Protein AF-A0A9Q3IPW0-F1 (afdb_monomer)

Mean predicted aligned error: 11.44 Å

Structure (mmCIF, N/CA/C/O backbone):
data_AF-A0A9Q3IPW0-F1
#
_entry.id   AF-A0A9Q3IPW0-F1
#
loop_
_atom_site.group_PDB
_atom_site.id
_atom_site.type_symbol
_atom_site.label_atom_id
_atom_site.label_alt_id
_atom_site.label_comp_id
_atom_site.label_asym_id
_atom_site.label_entity_id
_atom_site.label_seq_id
_atom_site.pdbx_PDB_ins_code
_atom_site.Cartn_x
_atom_site.Cartn_y
_atom_site.Cartn_z
_atom_site.occupancy
_atom_site.B_iso_or_equiv
_atom_site.auth_seq_id
_atom_site.auth_comp_id
_atom_site.auth_asym_id
_atom_site.auth_atom_id
_atom_site.pdbx_PDB_model_num
ATOM 1 N N . MET A 1 1 ? 37.359 -2.361 -19.065 1.00 54.44 1 MET A N 1
ATOM 2 C CA . MET A 1 1 ? 35.878 -2.460 -19.092 1.00 54.44 1 MET A CA 1
ATOM 3 C C . MET A 1 1 ? 35.323 -1.440 -18.105 1.00 54.44 1 MET A C 1
ATOM 5 O O . MET A 1 1 ? 35.706 -1.502 -16.950 1.00 54.44 1 MET A O 1
ATOM 9 N N . SER A 1 2 ? 34.515 -0.471 -18.545 1.00 82.00 2 SER A N 1
ATOM 10 C CA . SER A 1 2 ? 33.933 0.566 -17.666 1.00 82.00 2 SER A CA 1
ATOM 11 C C . SER A 1 2 ? 32.652 0.052 -16.993 1.00 82.00 2 SER A C 1
ATOM 13 O O . SER A 1 2 ? 31.857 -0.617 -17.655 1.00 82.00 2 SER A O 1
ATOM 15 N N . LEU A 1 3 ? 32.437 0.382 -15.714 1.00 79.75 3 LEU A N 1
ATOM 16 C CA . LEU A 1 3 ? 31.247 0.024 -14.922 1.00 7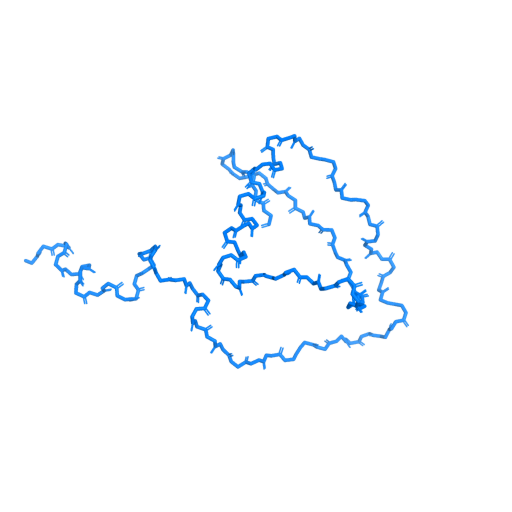9.75 3 LEU A CA 1
ATOM 17 C C . LEU A 1 3 ? 29.932 0.357 -15.652 1.00 79.75 3 LEU A C 1
ATOM 19 O O . LEU A 1 3 ? 29.013 -0.457 -15.692 1.00 79.75 3 LEU A O 1
ATOM 23 N N . LEU A 1 4 ? 29.885 1.500 -16.341 1.00 82.00 4 LEU A N 1
ATOM 24 C CA . LEU A 1 4 ? 28.738 1.932 -17.149 1.00 82.00 4 LEU A CA 1
ATOM 25 C C . LEU A 1 4 ? 28.387 0.955 -18.281 1.00 82.00 4 LEU A C 1
ATOM 27 O O . LEU A 1 4 ? 27.211 0.782 -18.596 1.00 82.00 4 LEU A O 1
ATOM 31 N N . LYS A 1 5 ? 29.380 0.293 -18.894 1.00 84.06 5 LYS A N 1
ATOM 32 C CA . LYS A 1 5 ? 29.126 -0.732 -19.924 1.00 84.06 5 LYS A CA 1
ATOM 33 C C . LYS A 1 5 ? 28.491 -1.985 -19.325 1.00 84.06 5 LYS A C 1
ATOM 35 O O . LYS A 1 5 ? 27.643 -2.584 -19.974 1.00 84.06 5 LYS A O 1
ATOM 40 N N . ILE A 1 6 ? 28.884 -2.367 -18.110 1.00 82.38 6 ILE A N 1
ATOM 41 C CA . ILE A 1 6 ? 28.347 -3.545 -17.415 1.00 82.38 6 ILE A CA 1
ATOM 42 C C . ILE A 1 6 ? 26.904 -3.280 -16.978 1.00 82.38 6 ILE A C 1
ATOM 44 O O . ILE A 1 6 ? 26.024 -4.078 -17.289 1.00 82.38 6 ILE A O 1
ATOM 48 N N . LEU A 1 7 ? 26.647 -2.124 -16.357 1.00 79.25 7 LEU A N 1
ATOM 49 C CA . LEU A 1 7 ? 25.306 -1.721 -15.922 1.00 79.25 7 LEU A CA 1
ATOM 50 C C . LEU A 1 7 ? 24.331 -1.586 -17.099 1.00 79.25 7 LEU A C 1
ATOM 52 O O . LEU A 1 7 ? 23.204 -2.056 -17.017 1.00 79.25 7 LEU A O 1
ATOM 56 N N . ARG A 1 8 ? 24.774 -1.027 -18.236 1.00 77.06 8 ARG A N 1
ATOM 57 C CA . ARG A 1 8 ? 23.954 -0.989 -19.461 1.00 77.06 8 ARG A CA 1
ATOM 58 C C . ARG A 1 8 ? 23.692 -2.374 -20.048 1.00 77.06 8 ARG A C 1
ATOM 60 O O . ARG A 1 8 ? 22.589 -2.626 -20.517 1.00 77.06 8 ARG A O 1
ATOM 67 N N . LYS A 1 9 ? 24.690 -3.264 -20.039 1.00 82.50 9 LYS A N 1
ATOM 68 C CA . LYS A 1 9 ? 24.560 -4.630 -20.569 1.00 82.50 9 LYS A CA 1
ATOM 69 C C . LYS A 1 9 ? 23.584 -5.476 -19.747 1.00 82.50 9 LYS A C 1
ATOM 71 O O . LYS A 1 9 ? 22.865 -6.289 -20.312 1.00 82.50 9 LYS A O 1
ATOM 76 N N . HIS A 1 10 ? 23.560 -5.273 -18.434 1.00 80.62 10 HIS A N 1
ATOM 77 C CA . HIS A 1 10 ? 22.701 -5.993 -17.499 1.00 80.62 10 HIS A CA 1
ATOM 78 C C . HIS A 1 10 ? 21.556 -5.118 -16.977 1.00 80.62 10 HIS A C 1
ATOM 80 O O . HIS A 1 10 ? 21.113 -5.331 -15.864 1.00 80.62 10 HIS A O 1
ATOM 86 N N . ARG A 1 11 ? 21.067 -4.145 -17.760 1.00 69.81 11 ARG A N 1
ATOM 87 C CA . ARG A 1 11 ? 20.000 -3.215 -17.343 1.00 69.81 11 ARG A CA 1
ATOM 88 C C . ARG A 1 11 ? 18.717 -3.901 -16.815 1.00 69.81 11 ARG A C 1
ATOM 90 O O . ARG A 1 11 ? 18.233 -3.429 -15.798 1.00 69.81 11 ARG A O 1
ATOM 97 N N . PRO A 1 12 ? 18.190 -4.987 -17.425 1.00 70.44 12 PRO A N 1
ATOM 98 C CA . PRO A 1 12 ? 16.901 -5.578 -17.026 1.00 70.44 12 PRO A CA 1
ATOM 99 C C . PRO A 1 12 ? 16.786 -6.102 -15.578 1.00 70.44 12 PRO A C 1
ATOM 101 O O . PRO A 1 12 ? 15.748 -5.891 -14.968 1.00 70.44 12 PRO A O 1
ATOM 104 N N . PRO A 1 13 ? 17.789 -6.789 -14.989 1.00 70.88 13 PRO A N 1
ATOM 105 C CA . PRO A 1 13 ? 17.721 -7.229 -13.590 1.00 70.88 13 PRO A CA 1
ATOM 106 C C . PRO A 1 13 ? 17.930 -6.114 -12.556 1.00 70.88 13 PRO A C 1
ATOM 108 O O . PRO A 1 13 ? 17.788 -6.381 -11.364 1.00 70.88 13 PRO A O 1
ATOM 111 N N . PHE A 1 14 ? 18.319 -4.904 -12.966 1.00 70.56 14 PHE A N 1
ATOM 112 C CA . PHE A 1 14 ? 18.428 -3.778 -12.045 1.00 70.56 14 PHE A CA 1
ATOM 113 C C . PHE A 1 14 ? 17.120 -3.000 -12.033 1.00 70.56 14 PHE A C 1
ATOM 115 O O . PHE A 1 14 ? 16.573 -2.680 -13.086 1.00 70.56 14 PHE A O 1
ATOM 122 N N . ASP A 1 15 ? 16.683 -2.631 -10.833 1.00 63.94 15 ASP A N 1
ATOM 123 C CA . ASP A 1 15 ? 15.553 -1.737 -10.602 1.00 63.94 15 ASP A CA 1
ATOM 124 C C . ASP A 1 15 ? 15.920 -0.297 -11.012 1.00 63.94 15 ASP A C 1
ATOM 126 O O . ASP A 1 15 ? 16.194 0.584 -10.199 1.00 63.94 15 ASP A O 1
ATOM 130 N N . ILE A 1 16 ? 16.063 -0.081 -12.321 1.00 61.00 16 ILE A N 1
ATOM 131 C CA . ILE A 1 16 ? 16.357 1.214 -12.934 1.00 61.00 16 ILE A CA 1
ATOM 132 C C . ILE A 1 16 ? 15.020 1.801 -13.379 1.00 61.00 16 ILE A C 1
ATOM 134 O O . ILE A 1 16 ? 14.780 1.911 -14.574 1.00 61.00 16 ILE A O 1
ATOM 138 N N . GLY A 1 17 ? 14.151 2.098 -12.407 1.00 55.97 17 GLY A N 1
ATOM 139 C CA . GLY A 1 17 ? 13.079 3.112 -12.395 1.00 55.97 17 GLY A CA 1
ATOM 140 C C . GLY A 1 17 ? 12.053 3.205 -13.538 1.00 55.97 17 GLY A C 1
ATOM 141 O O . GLY A 1 17 ? 11.146 4.021 -13.440 1.00 55.97 17 GLY A O 1
ATOM 142 N N . GLU A 1 18 ? 12.181 2.439 -14.619 1.00 57.53 18 GLU A N 1
ATOM 143 C CA . GLU A 1 18 ? 11.350 2.524 -15.827 1.00 57.53 18 GLU A CA 1
ATOM 144 C C . GLU A 1 18 ? 10.433 1.304 -15.987 1.00 57.53 18 GLU A C 1
ATOM 146 O O . GLU A 1 18 ? 9.408 1.399 -16.659 1.00 57.53 18 GLU A O 1
ATOM 151 N N . GLU A 1 19 ? 10.773 0.162 -15.381 1.00 59.59 19 GLU A N 1
ATOM 152 C CA . GLU A 1 19 ? 9.946 -1.044 -15.424 1.00 59.59 19 GLU A CA 1
ATOM 153 C C . GLU A 1 19 ? 9.313 -1.286 -14.052 1.00 59.59 19 GLU A C 1
ATOM 155 O O . GLU A 1 19 ? 9.998 -1.568 -13.072 1.00 59.59 19 GLU A O 1
ATOM 160 N N . LEU A 1 20 ? 7.989 -1.135 -13.984 1.00 60.53 20 LEU A N 1
ATOM 161 C CA . LEU A 1 20 ? 7.233 -1.289 -12.745 1.00 60.53 20 LEU A CA 1
ATOM 162 C C . LEU A 1 20 ? 7.310 -2.749 -12.268 1.00 60.53 20 LEU A C 1
ATOM 164 O O . LEU A 1 20 ? 7.017 -3.678 -13.028 1.00 60.53 20 LEU A O 1
ATOM 168 N N . LEU A 1 21 ? 7.663 -2.945 -10.993 1.00 61.44 21 LEU A N 1
ATOM 169 C CA . LEU A 1 21 ? 7.809 -4.257 -10.340 1.00 61.44 21 LEU A CA 1
ATOM 170 C C . LEU A 1 21 ? 6.591 -5.180 -10.543 1.00 61.44 21 LEU A C 1
ATOM 172 O O . LEU A 1 21 ? 6.732 -6.402 -10.613 1.00 61.44 21 LEU A O 1
ATOM 176 N N . ALA A 1 22 ? 5.398 -4.602 -10.704 1.00 54.34 22 ALA A N 1
ATOM 177 C CA . ALA A 1 22 ? 4.134 -5.319 -10.863 1.00 54.34 22 ALA A CA 1
A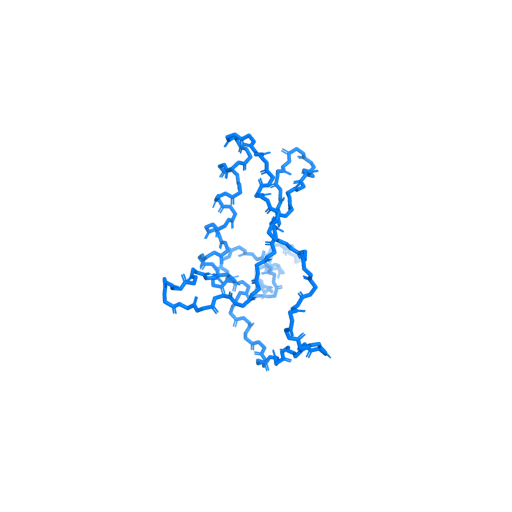TOM 178 C C . ALA A 1 22 ? 3.994 -6.135 -12.159 1.00 54.34 22 ALA A C 1
ATOM 180 O O . ALA A 1 22 ? 3.045 -6.903 -12.319 1.00 54.34 22 ALA A O 1
ATOM 181 N N . LYS A 1 23 ? 4.954 -6.039 -13.084 1.00 56.91 23 LYS A N 1
ATOM 182 C CA . LYS A 1 23 ? 4.980 -6.888 -14.282 1.00 56.91 23 LYS A CA 1
ATOM 183 C C . LYS A 1 23 ? 5.275 -8.362 -13.961 1.00 56.91 23 LYS A C 1
ATOM 185 O O . LYS A 1 23 ? 5.009 -9.235 -14.788 1.00 56.91 23 LYS A O 1
ATOM 190 N N . MET A 1 24 ? 5.784 -8.662 -12.761 1.00 59.84 24 MET A N 1
ATOM 191 C CA . MET A 1 24 ? 5.972 -10.030 -12.273 1.00 59.84 24 MET A CA 1
ATOM 192 C C . MET A 1 24 ? 4.682 -10.574 -11.640 1.00 59.84 24 MET A C 1
ATOM 194 O O . MET A 1 24 ? 4.443 -10.418 -10.446 1.00 59.84 24 MET A O 1
ATOM 198 N N . ARG A 1 25 ? 3.853 -11.262 -12.433 1.00 62.44 25 ARG A N 1
ATOM 199 C CA . ARG A 1 25 ? 2.694 -12.010 -11.917 1.00 62.44 25 ARG A CA 1
ATOM 200 C C . ARG A 1 25 ? 3.132 -13.397 -11.448 1.00 62.44 25 ARG A C 1
ATOM 202 O O . ARG A 1 25 ? 3.452 -14.262 -12.262 1.00 62.44 25 ARG A O 1
ATOM 209 N N . GLY A 1 26 ? 3.167 -13.601 -10.134 1.00 69.44 26 GLY A N 1
ATOM 210 C CA . GLY A 1 26 ? 3.214 -14.943 -9.551 1.00 69.44 26 GLY A CA 1
ATOM 211 C C . GLY A 1 26 ? 1.861 -15.658 -9.685 1.00 69.44 26 GLY A C 1
ATOM 212 O O . GLY A 1 26 ? 0.874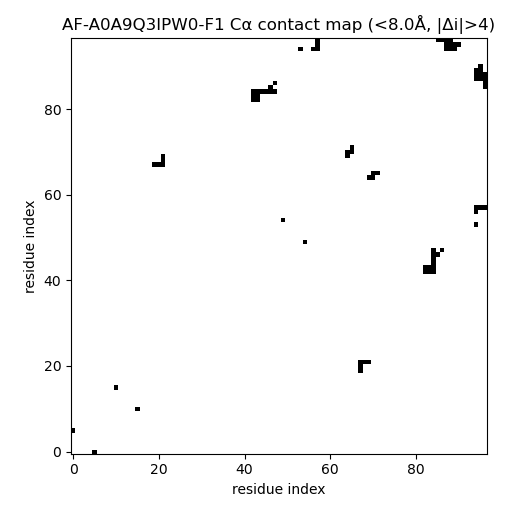 -15.025 -10.054 1.00 69.44 26 GLY A O 1
ATOM 213 N N . PRO A 1 27 ? 1.785 -16.967 -9.390 1.00 72.25 27 PRO A N 1
ATOM 214 C CA . PRO A 1 27 ? 0.502 -17.655 -9.301 1.00 72.25 27 PRO A CA 1
ATOM 215 C C . PRO A 1 27 ? -0.348 -17.048 -8.178 1.00 72.25 27 PRO A C 1
ATOM 217 O O . PRO A 1 27 ? 0.174 -16.796 -7.087 1.00 72.25 27 PRO A O 1
ATOM 220 N N . ASP A 1 28 ? -1.643 -16.859 -8.437 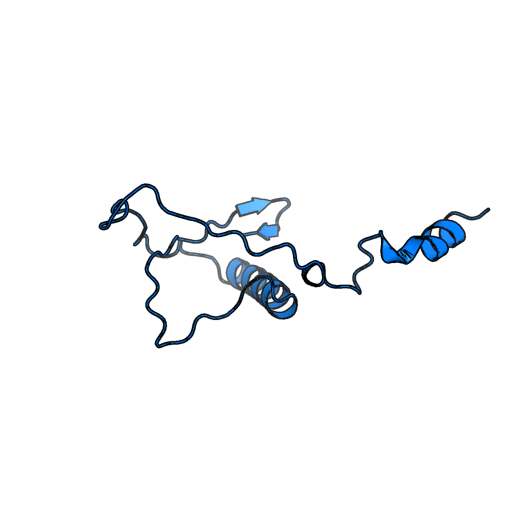1.00 73.50 28 ASP A N 1
ATOM 221 C CA . ASP A 1 28 ? -2.600 -16.399 -7.430 1.00 73.50 28 ASP A CA 1
ATOM 222 C C . ASP A 1 28 ? -2.578 -17.346 -6.228 1.00 73.50 28 ASP A C 1
ATOM 224 O O . ASP A 1 28 ? -2.767 -18.560 -6.350 1.00 73.50 28 ASP A O 1
ATOM 228 N N . ARG A 1 29 ? -2.321 -16.788 -5.044 1.00 77.62 29 ARG A N 1
ATOM 229 C CA . ARG A 1 29 ? -2.335 -17.539 -3.789 1.00 77.62 29 ARG A CA 1
ATOM 230 C C . ARG A 1 29 ? -3.637 -17.247 -3.061 1.00 77.62 29 ARG A C 1
ATOM 232 O O . ARG A 1 29 ? -3.877 -16.113 -2.659 1.00 77.62 29 ARG A O 1
ATOM 239 N N . GLY A 1 30 ? -4.455 -18.277 -2.863 1.00 76.62 30 GLY A N 1
ATOM 240 C CA . GLY A 1 30 ? -5.608 -18.193 -1.972 1.00 76.62 30 GLY A CA 1
ATOM 241 C C . GLY A 1 30 ? -5.149 -18.034 -0.522 1.00 76.62 30 GLY A C 1
ATOM 242 O O . GLY A 1 30 ? -4.385 -18.857 -0.020 1.00 76.62 30 GLY A O 1
ATOM 243 N N . LEU A 1 31 ? -5.611 -16.977 0.141 1.00 79.44 31 LEU A N 1
ATOM 244 C CA . LEU A 1 31 ? -5.479 -16.786 1.584 1.00 79.44 31 LEU A CA 1
ATOM 245 C C . LEU A 1 31 ? -6.810 -17.178 2.233 1.00 79.44 31 LEU A C 1
ATOM 247 O O . LEU A 1 31 ? -7.856 -16.646 1.865 1.00 79.44 31 LEU A O 1
ATOM 251 N N . TYR A 1 32 ? -6.769 -18.106 3.188 1.00 81.94 32 TYR A N 1
ATOM 252 C CA . TYR A 1 32 ? -7.944 -18.575 3.923 1.00 81.94 32 TYR A CA 1
ATOM 253 C C . TYR A 1 32 ? -7.815 -18.192 5.395 1.00 81.94 32 TYR A C 1
ATOM 255 O O . TYR A 1 32 ? -6.725 -18.248 5.961 1.00 81.94 32 TYR A O 1
ATOM 263 N N . LEU A 1 33 ? -8.928 -17.791 6.008 1.00 75.56 33 LEU A N 1
ATOM 264 C CA . LEU A 1 33 ? -8.993 -17.526 7.441 1.00 75.56 33 LEU A CA 1
ATOM 265 C C . LEU A 1 33 ? -9.341 -18.820 8.180 1.00 75.56 33 LEU A C 1
ATOM 267 O O . LEU A 1 33 ? -10.321 -19.482 7.844 1.00 75.56 33 LEU A O 1
ATOM 271 N N . ASP A 1 34 ? -8.594 -19.128 9.238 1.00 82.69 34 ASP A N 1
ATOM 272 C CA . ASP A 1 34 ? -8.860 -20.291 10.102 1.00 82.69 34 ASP A CA 1
ATOM 273 C C . ASP A 1 34 ? -10.076 -20.088 11.028 1.00 82.69 34 ASP A C 1
ATOM 275 O O . ASP A 1 34 ? -10.496 -20.995 11.748 1.00 82.69 34 ASP A O 1
ATOM 279 N N . ILE A 1 35 ? -10.655 -18.885 11.026 1.00 78.25 35 ILE A N 1
ATOM 280 C CA . ILE A 1 35 ? -11.747 -18.466 11.906 1.00 78.25 35 ILE A CA 1
ATOM 281 C C . ILE A 1 35 ? -12.983 -18.037 11.111 1.00 78.25 35 ILE A C 1
ATOM 283 O O . ILE A 1 35 ? -12.891 -17.531 9.993 1.00 78.25 35 ILE A O 1
ATOM 287 N N . LYS A 1 36 ? -14.161 -18.209 11.721 1.00 75.75 36 LYS A N 1
ATOM 288 C CA . LYS A 1 36 ? -15.455 -17.771 11.175 1.00 75.75 36 LYS A CA 1
ATOM 289 C C . LYS A 1 36 ? -15.896 -16.460 11.825 1.00 75.75 36 LYS A C 1
ATOM 291 O O . LYS A 1 36 ? -15.467 -16.144 12.931 1.00 75.75 36 LYS A O 1
ATOM 296 N N . ARG A 1 37 ? -16.777 -15.716 11.145 1.00 67.62 37 ARG A N 1
ATOM 297 C CA . ARG A 1 37 ? -17.351 -14.467 11.668 1.00 67.62 37 ARG A CA 1
ATOM 298 C C . ARG A 1 37 ? -18.019 -14.673 13.049 1.00 67.62 37 ARG A C 1
ATOM 300 O O . ARG A 1 37 ? -18.646 -15.715 13.245 1.00 67.62 37 ARG A O 1
ATOM 307 N N . PRO A 1 38 ? -17.973 -13.675 13.954 1.00 68.94 38 PRO A N 1
ATOM 308 C CA . PRO A 1 38 ? -17.301 -12.387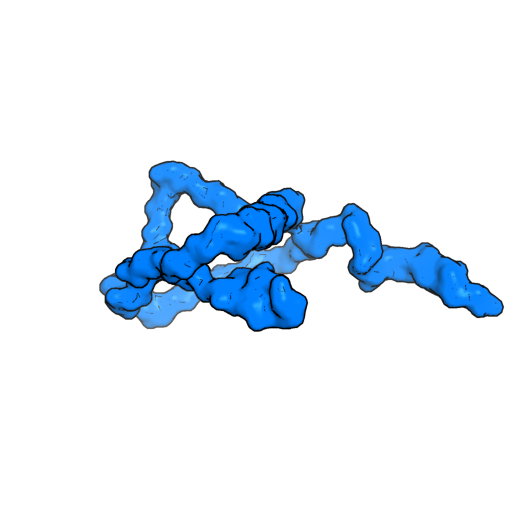 13.788 1.00 68.94 38 PRO A CA 1
ATOM 309 C C . PRO A 1 38 ? -15.778 -12.555 13.857 1.00 68.94 38 PRO A C 1
ATOM 311 O O . PRO A 1 38 ? -15.251 -13.159 14.789 1.00 68.94 38 PRO A O 1
ATOM 314 N N . TYR A 1 39 ? -15.076 -12.022 12.850 1.00 67.00 39 TYR A N 1
ATOM 315 C CA . TYR A 1 39 ? -13.622 -11.859 12.904 1.00 67.00 39 TYR A CA 1
ATOM 316 C C . TYR A 1 39 ? -13.282 -11.070 14.184 1.00 67.00 39 TYR A C 1
ATOM 318 O O . TYR A 1 39 ? -14.158 -10.332 14.650 1.00 67.00 39 TYR A O 1
ATOM 326 N N . PRO A 1 40 ? -12.095 -11.243 14.805 1.00 62.72 40 PRO A N 1
ATOM 327 C CA . PRO A 1 40 ? -11.787 -10.626 16.093 1.00 62.72 40 PRO A CA 1
ATOM 328 C C . PRO A 1 40 ? -12.264 -9.164 16.110 1.00 62.72 40 PRO A C 1
ATOM 330 O O . PRO A 1 40 ? -12.008 -8.457 15.136 1.00 62.72 40 PRO A O 1
ATOM 333 N N . PRO A 1 41 ? -12.993 -8.722 17.157 1.00 58.16 41 PRO A N 1
ATOM 334 C CA . PRO A 1 41 ? -13.815 -7.501 17.159 1.00 58.16 41 PRO A CA 1
ATOM 335 C C . PRO A 1 41 ? -13.011 -6.188 17.164 1.00 58.16 41 PRO A C 1
ATOM 337 O O . PRO A 1 41 ? -13.427 -5.175 17.715 1.00 58.16 41 PRO A O 1
ATOM 340 N N . ILE A 1 42 ? -11.817 -6.184 16.592 1.00 57.81 42 ILE A N 1
ATOM 341 C CA . ILE A 1 42 ? -10.873 -5.086 16.645 1.00 57.81 42 ILE A CA 1
ATOM 342 C C . ILE A 1 42 ? -10.530 -4.771 15.206 1.00 57.81 42 ILE A C 1
ATOM 344 O O . ILE A 1 42 ? -9.843 -5.568 14.593 1.00 57.81 42 ILE A O 1
ATOM 348 N N . PHE A 1 43 ? -11.037 -3.640 14.709 1.00 53.38 43 PHE A N 1
ATOM 349 C CA . PHE A 1 43 ? -10.332 -2.685 13.838 1.00 53.38 43 PHE A CA 1
ATOM 350 C C . PHE A 1 43 ? -11.238 -1.566 13.290 1.00 53.38 43 PHE A C 1
ATOM 352 O O . PHE A 1 43 ? -10.773 -0.764 12.487 1.00 53.38 43 PHE A O 1
ATOM 359 N N . GLU A 1 44 ? -12.449 -1.361 13.825 1.00 54.38 44 GLU A N 1
ATOM 360 C CA . GLU A 1 44 ? -13.103 -0.037 13.776 1.00 54.38 44 GLU A CA 1
ATOM 361 C C . GLU A 1 44 ? -12.384 0.952 14.710 1.00 54.38 44 GLU A C 1
ATOM 363 O O . GLU A 1 44 ? -12.958 1.572 15.602 1.00 54.38 44 GLU A O 1
ATOM 368 N N . ARG A 1 45 ? -11.063 1.063 14.566 1.00 58.44 45 ARG A N 1
ATOM 369 C CA . ARG A 1 45 ? -10.330 2.172 15.154 1.00 58.44 45 ARG A CA 1
ATOM 370 C C . ARG A 1 45 ? -10.451 3.323 14.165 1.00 58.44 45 ARG A C 1
ATOM 372 O O . ARG A 1 45 ? -10.180 3.110 12.981 1.00 58.44 45 ARG A O 1
ATOM 379 N N . PRO A 1 46 ? -10.844 4.524 14.614 1.00 60.44 46 PRO A N 1
ATOM 380 C CA . PRO A 1 46 ? -10.788 5.688 13.748 1.00 60.44 46 PRO A CA 1
ATOM 381 C C . PRO A 1 46 ? -9.364 5.823 13.206 1.00 60.44 46 PRO A C 1
ATOM 383 O O . PRO A 1 46 ? -8.395 5.516 13.911 1.00 60.44 46 PRO A O 1
ATOM 386 N N . GLN A 1 47 ? -9.244 6.254 11.949 1.00 65.50 47 GLN A N 1
ATOM 387 C CA . GLN A 1 47 ? -7.942 6.559 11.360 1.00 65.50 47 GLN A CA 1
ATOM 388 C C . GLN A 1 47 ? -7.170 7.472 12.315 1.00 65.50 47 GLN A C 1
ATOM 390 O O . GLN A 1 47 ? -7.733 8.428 12.860 1.00 65.50 47 GLN A O 1
ATOM 395 N N . HIS A 1 48 ? -5.900 7.146 12.556 1.00 63.53 48 HIS A N 1
ATOM 396 C CA . HIS A 1 48 ? -5.071 7.957 13.434 1.00 63.53 48 HIS A CA 1
ATOM 397 C C . HIS A 1 48 ? -5.038 9.396 12.889 1.00 63.53 48 HIS A C 1
ATOM 399 O O . HIS A 1 48 ? -4.869 9.576 11.683 1.00 63.53 48 HIS A O 1
ATOM 405 N N . PRO A 1 49 ? -5.261 10.429 13.719 1.00 62.00 49 PRO A N 1
ATOM 406 C CA . PRO A 1 49 ? -5.240 11.799 13.236 1.00 62.00 49 PRO A CA 1
ATOM 407 C C . PRO A 1 49 ? -3.839 12.149 12.737 1.00 62.00 49 PRO A C 1
ATOM 409 O O . PRO A 1 49 ? -2.843 11.955 13.431 1.00 62.00 49 PRO A O 1
ATOM 412 N N . GLU A 1 50 ? -3.774 12.703 11.533 1.00 69.25 50 GLU A N 1
ATOM 413 C CA . GLU A 1 50 ? -2.521 13.049 10.877 1.00 69.25 50 GLU A CA 1
ATOM 414 C C . GLU A 1 50 ? -2.444 14.522 10.511 1.00 69.25 50 GLU A C 1
ATOM 416 O O . GLU A 1 50 ? -3.441 15.147 10.142 1.00 69.25 50 GLU A O 1
ATOM 421 N N . GLY A 1 51 ? -1.223 15.059 10.544 1.00 78.88 51 GLY A N 1
ATOM 422 C CA . GLY A 1 51 ? -0.935 16.394 10.034 1.00 78.88 51 GLY A CA 1
ATOM 423 C C . GLY A 1 51 ? -1.106 16.485 8.512 1.00 78.88 51 GLY A C 1
ATOM 424 O O . GLY A 1 51 ? -0.856 15.527 7.781 1.00 78.88 51 GLY A O 1
ATOM 425 N N . LEU A 1 52 ? -1.483 17.673 8.025 1.00 80.69 52 LEU A N 1
ATOM 426 C CA . LEU A 1 52 ? -1.706 17.953 6.596 1.00 80.69 52 LEU A CA 1
ATOM 427 C C . LEU A 1 52 ? -0.507 17.583 5.709 1.00 80.69 52 LEU A C 1
ATOM 429 O O . LEU A 1 52 ? -0.685 17.051 4.617 1.00 80.69 52 LEU A O 1
ATOM 433 N N . GLU A 1 53 ? 0.714 17.833 6.181 1.00 80.69 53 GLU A N 1
ATOM 434 C CA . GLU A 1 53 ? 1.935 17.529 5.426 1.00 80.69 53 GLU A CA 1
ATOM 435 C C . GLU A 1 53 ? 2.224 16.027 5.343 1.00 80.69 53 GLU A C 1
ATOM 437 O O . GLU A 1 53 ? 2.725 15.545 4.327 1.00 80.69 53 GLU A O 1
ATOM 442 N N . THR A 1 54 ? 1.866 15.271 6.382 1.00 80.25 54 THR A N 1
ATOM 443 C CA . THR A 1 54 ? 1.966 13.806 6.389 1.00 80.25 54 THR A CA 1
ATOM 444 C C . THR A 1 54 ? 1.018 13.216 5.349 1.00 80.25 54 THR A C 1
ATOM 446 O O . THR A 1 54 ? 1.451 12.430 4.506 1.00 80.25 54 THR A O 1
ATOM 449 N N . ARG A 1 55 ? -0.233 13.694 5.322 1.00 82.69 55 ARG A N 1
ATOM 450 C CA . ARG A 1 55 ? -1.246 13.253 4.355 1.00 82.69 55 ARG A CA 1
ATOM 451 C C . ARG A 1 55 ? -0.816 13.462 2.909 1.00 82.69 55 ARG A C 1
ATOM 453 O O . ARG A 1 55 ? -0.901 12.525 2.130 1.00 82.69 55 ARG A O 1
ATOM 460 N N . LYS A 1 56 ? -0.284 14.639 2.558 1.00 85.75 56 LYS A N 1
ATOM 461 C CA . LYS A 1 56 ? 0.202 14.915 1.190 1.00 85.75 56 LYS A CA 1
ATOM 462 C C . LYS A 1 56 ? 1.308 13.950 0.752 1.00 85.75 56 LYS A C 1
ATOM 464 O O . LYS A 1 56 ? 1.332 13.504 -0.391 1.00 85.75 56 LYS A O 1
ATOM 469 N N . LYS A 1 57 ? 2.244 13.629 1.653 1.00 83.69 57 LYS A N 1
ATOM 470 C CA . LYS A 1 57 ? 3.328 12.673 1.363 1.00 83.69 57 LYS A CA 1
ATOM 471 C C . LYS A 1 57 ? 2.791 11.259 1.172 1.00 83.69 57 LYS A C 1
ATOM 473 O O . LYS A 1 57 ? 3.270 10.541 0.304 1.00 83.69 57 LYS A O 1
ATOM 478 N N . ILE A 1 58 ? 1.818 10.863 1.983 1.00 85.62 58 ILE A N 1
ATOM 479 C CA . ILE A 1 58 ? 1.172 9.554 1.885 1.00 85.62 58 ILE A CA 1
ATOM 480 C C . ILE A 1 58 ? 0.362 9.449 0.599 1.00 85.62 58 ILE A C 1
ATOM 482 O O . ILE A 1 58 ? 0.509 8.470 -0.116 1.00 85.62 58 ILE A O 1
ATOM 486 N N . GLU A 1 59 ? -0.416 10.473 0.259 1.00 88.19 59 GLU A N 1
ATOM 487 C CA . GLU A 1 59 ? -1.200 10.529 -0.975 1.00 88.19 59 GLU A CA 1
ATOM 488 C C . GLU A 1 59 ? -0.320 10.340 -2.213 1.00 88.19 59 GLU A C 1
ATOM 490 O O . GLU A 1 59 ? -0.664 9.564 -3.100 1.00 88.19 59 GLU A O 1
ATOM 495 N N . LYS A 1 60 ? 0.868 10.958 -2.234 1.00 89.12 60 LYS A N 1
ATOM 496 C CA . LYS A 1 60 ? 1.849 10.731 -3.298 1.00 89.12 60 LYS A CA 1
ATOM 497 C C . LYS A 1 60 ? 2.233 9.250 -3.422 1.00 89.12 60 LYS A C 1
ATOM 499 O O . LYS A 1 60 ? 2.167 8.705 -4.517 1.00 89.12 60 LYS A O 1
ATOM 504 N N . HIS A 1 61 ? 2.592 8.600 -2.318 1.00 87.88 61 HIS A N 1
ATOM 505 C CA . HIS A 1 61 ? 2.955 7.180 -2.326 1.00 87.88 61 HIS A CA 1
ATOM 506 C C . HIS A 1 61 ? 1.764 6.269 -2.679 1.00 87.88 61 HIS A C 1
ATOM 508 O O . HIS A 1 61 ? 1.941 5.283 -3.384 1.00 87.88 61 HIS A O 1
ATOM 514 N N . ILE A 1 62 ? 0.543 6.594 -2.236 1.00 89.62 62 ILE A N 1
ATOM 515 C CA . ILE A 1 62 ? -0.676 5.864 -2.630 1.00 89.62 62 ILE A CA 1
ATOM 516 C C . ILE A 1 62 ? -0.862 5.939 -4.147 1.00 89.62 62 ILE A C 1
ATOM 518 O O . ILE A 1 62 ? -1.128 4.918 -4.774 1.00 89.62 62 ILE A O 1
ATOM 522 N N . ASN A 1 63 ? -0.689 7.121 -4.742 1.00 90.81 63 ASN A N 1
ATOM 523 C CA . ASN A 1 63 ? -0.805 7.299 -6.188 1.00 90.81 63 ASN A CA 1
ATOM 524 C C . ASN A 1 63 ? 0.267 6.505 -6.947 1.00 90.81 63 ASN A C 1
ATOM 526 O O . ASN A 1 63 ? -0.066 5.834 -7.916 1.00 90.81 63 ASN A O 1
ATOM 530 N N . GLU A 1 64 ? 1.514 6.495 -6.467 1.00 88.44 64 GLU A N 1
ATOM 531 C CA . GLU A 1 64 ? 2.582 5.661 -7.040 1.00 88.44 64 GLU A CA 1
ATOM 532 C C . GLU A 1 64 ? 2.210 4.164 -6.998 1.00 88.44 64 GLU A C 1
ATOM 534 O O . GLU A 1 64 ? 2.393 3.447 -7.979 1.00 88.44 64 GLU A O 1
ATOM 539 N N . LEU A 1 65 ? 1.634 3.677 -5.891 1.00 87.62 65 LEU A N 1
ATOM 540 C CA . LEU A 1 65 ? 1.188 2.282 -5.773 1.00 87.62 65 LEU A CA 1
ATOM 541 C C . LEU A 1 65 ? -0.017 1.950 -6.669 1.00 87.62 65 LEU A C 1
ATOM 543 O O . LEU A 1 65 ? -0.114 0.815 -7.140 1.00 87.62 65 LEU A O 1
ATOM 547 N N . LEU A 1 66 ? -0.918 2.912 -6.902 1.00 87.25 66 LEU A N 1
ATOM 548 C CA . LEU A 1 66 ? -2.035 2.779 -7.845 1.00 87.25 66 LEU A CA 1
ATOM 549 C C . LEU A 1 66 ? -1.532 2.704 -9.292 1.00 87.25 66 LEU A C 1
ATOM 551 O O . LEU A 1 66 ? -1.976 1.844 -10.042 1.00 87.25 66 LEU A O 1
ATOM 555 N N . GLU A 1 67 ? -0.590 3.568 -9.681 1.00 86.56 67 GLU A N 1
ATOM 556 C CA . GLU A 1 67 ? 0.031 3.549 -11.015 1.00 86.56 67 GLU A CA 1
ATOM 557 C C . GLU A 1 67 ? 0.806 2.2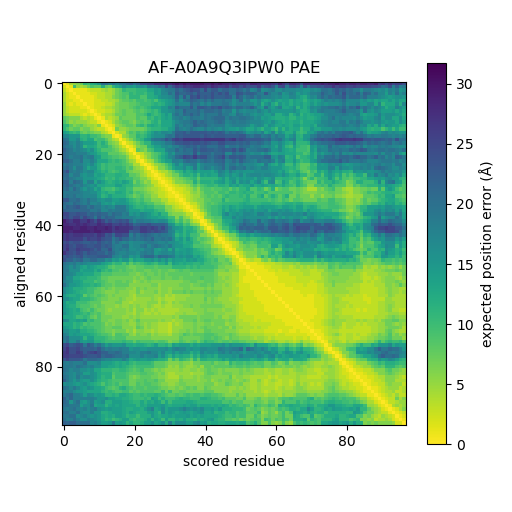51 -11.275 1.00 86.56 67 GLU A C 1
ATOM 559 O O . GLU A 1 67 ? 0.905 1.795 -12.413 1.00 86.56 67 GLU A O 1
ATOM 564 N N . MET A 1 68 ? 1.337 1.643 -10.211 1.00 83.75 68 MET A N 1
ATOM 565 C CA . MET A 1 68 ? 2.001 0.347 -10.259 1.00 83.75 68 MET A CA 1
ATOM 566 C C . MET A 1 68 ? 1.051 -0.852 -10.220 1.00 83.75 68 MET A C 1
ATOM 568 O O . MET A 1 68 ? 1.556 -1.964 -10.217 1.00 83.75 68 MET A O 1
ATOM 572 N N . ASP A 1 69 ? -0.275 -0.694 -10.163 1.00 81.88 69 ASP A N 1
ATOM 573 C CA . ASP A 1 69 ? -1.222 -1.814 -9.987 1.00 81.88 69 ASP A CA 1
ATOM 574 C C . ASP A 1 69 ? -0.904 -2.707 -8.758 1.00 81.88 69 ASP A C 1
ATOM 576 O O . ASP A 1 69 ? -1.260 -3.886 -8.707 1.00 81.88 69 ASP A O 1
ATOM 580 N N . VAL A 1 70 ? -0.224 -2.161 -7.741 1.00 84.38 70 VAL A N 1
ATOM 581 C CA . VAL A 1 70 ? 0.067 -2.873 -6.479 1.00 84.38 70 VAL A CA 1
ATOM 582 C C . VAL A 1 70 ? -1.147 -2.831 -5.554 1.00 84.38 70 VAL A C 1
ATOM 584 O O . VAL A 1 70 ? -1.425 -3.790 -4.834 1.00 84.38 70 VAL A O 1
ATOM 587 N N . ILE A 1 71 ? -1.878 -1.715 -5.580 1.00 87.56 71 ILE A N 1
ATOM 588 C CA . ILE A 1 71 ? -3.150 -1.524 -4.881 1.00 87.56 71 ILE A CA 1
ATOM 589 C C . ILE A 1 71 ? -4.197 -1.027 -5.878 1.00 87.56 71 ILE A C 1
ATOM 591 O O . ILE A 1 71 ? -3.856 -0.434 -6.897 1.00 87.56 71 ILE A O 1
ATOM 595 N N . TRP A 1 72 ? -5.478 -1.220 -5.570 1.00 87.12 72 TRP A N 1
ATOM 596 C CA . TRP A 1 72 ? -6.583 -0.713 -6.382 1.00 87.12 72 TRP A CA 1
ATOM 597 C C . TRP A 1 72 ? -7.680 -0.124 -5.501 1.00 87.12 72 TRP A C 1
ATOM 599 O O . TRP A 1 72 ? -7.810 -0.434 -4.314 1.00 87.12 72 TRP A O 1
ATOM 609 N N . LYS A 1 73 ? -8.501 0.740 -6.097 1.00 85.62 73 LYS A N 1
ATOM 610 C CA . LYS A 1 73 ? -9.690 1.272 -5.437 1.00 85.62 73 LYS A CA 1
ATOM 611 C C . LYS A 1 73 ? -10.808 0.234 -5.503 1.00 85.62 73 LYS A C 1
ATOM 613 O O . LYS A 1 73 ? -11.231 -0.142 -6.593 1.00 85.62 73 LYS A O 1
ATOM 618 N N . ASN A 1 74 ? -11.299 -0.194 -4.345 1.00 81.88 74 ASN A N 1
ATOM 619 C CA . ASN A 1 74 ? -12.471 -1.063 -4.271 1.00 81.88 74 ASN A CA 1
ATOM 620 C C . ASN A 1 74 ? -13.746 -0.299 -4.688 1.00 81.88 74 ASN A C 1
ATOM 622 O O . ASN A 1 74 ? -13.866 0.898 -4.402 1.00 81.88 74 ASN A O 1
ATOM 626 N N . GLY A 1 75 ? -14.680 -0.957 -5.378 1.00 77.12 75 GLY A N 1
ATOM 627 C CA . GLY A 1 75 ? -15.913 -0.333 -5.857 1.00 77.12 75 GLY A CA 1
ATOM 628 C C . GLY A 1 75 ? -16.937 -0.102 -4.740 1.00 77.12 75 GLY A C 1
ATOM 629 O O . GLY A 1 75 ? -16.947 -0.797 -3.729 1.00 77.12 75 GLY A O 1
ATOM 630 N N . ASN A 1 76 ? -17.855 0.856 -4.932 1.00 64.81 76 ASN A N 1
ATOM 631 C CA . ASN A 1 76 ? -18.877 1.211 -3.929 1.00 64.81 76 ASN A CA 1
ATOM 632 C C . ASN A 1 76 ? -19.857 0.069 -3.58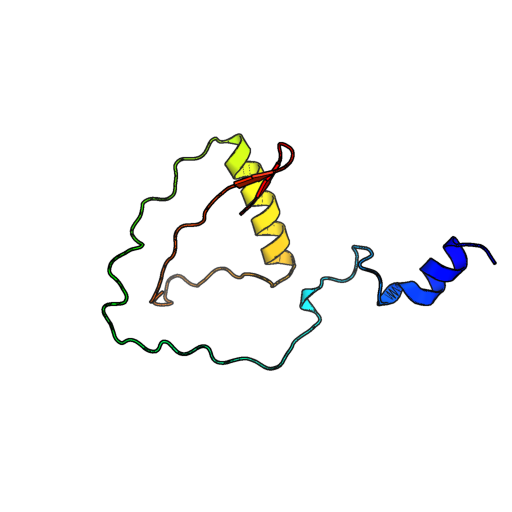0 1.00 64.81 76 ASN A C 1
ATOM 634 O O . ASN A 1 76 ? -20.549 0.1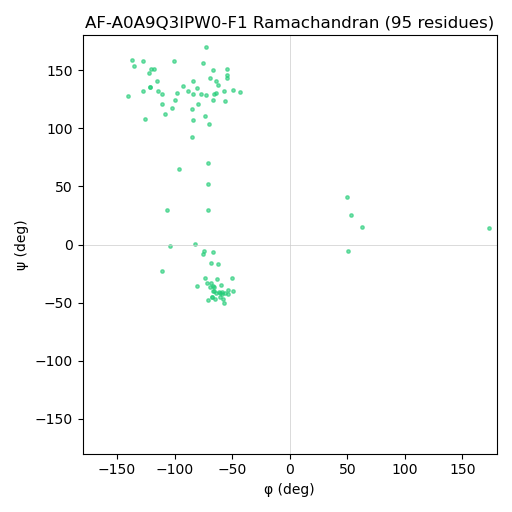66 -2.572 1.00 64.81 76 ASN A O 1
ATOM 638 N N . ASN A 1 77 ? -19.941 -0.977 -4.406 1.00 61.03 77 ASN A N 1
ATOM 639 C CA . ASN A 1 77 ? -20.848 -2.113 -4.208 1.00 61.03 77 ASN A CA 1
ATOM 640 C C . ASN A 1 77 ? -20.137 -3.372 -3.689 1.00 61.03 77 ASN A C 1
ATOM 642 O O . ASN A 1 77 ? -20.796 -4.386 -3.456 1.00 61.03 77 ASN A O 1
ATOM 646 N N . ASP A 1 78 ? -18.818 -3.323 -3.507 1.00 63.19 78 ASP A N 1
ATOM 647 C CA . ASP A 1 78 ? -18.046 -4.467 -3.044 1.00 63.19 78 ASP A CA 1
ATOM 648 C C . ASP A 1 78 ? -18.093 -4.514 -1.516 1.00 63.19 78 ASP A C 1
ATOM 650 O O . ASP A 1 78 ? -17.625 -3.606 -0.824 1.00 63.19 78 ASP A O 1
ATOM 654 N N . ASN A 1 79 ? -18.687 -5.575 -0.971 1.00 65.44 79 ASN A N 1
ATOM 655 C CA . ASN A 1 79 ? -18.786 -5.749 0.472 1.00 65.44 79 ASN A CA 1
ATOM 656 C C . ASN A 1 79 ? -17.394 -6.058 1.047 1.00 65.44 79 ASN A C 1
ATOM 658 O O . ASN A 1 79 ? -16.889 -7.172 0.906 1.00 65.44 79 ASN A O 1
ATOM 662 N N . VAL A 1 80 ? -16.761 -5.067 1.678 1.00 72.12 80 VAL A N 1
ATOM 663 C CA . VAL A 1 80 ? -15.478 -5.246 2.366 1.00 72.12 80 VAL A CA 1
ATOM 664 C C . VAL A 1 80 ? -15.724 -6.008 3.660 1.00 72.12 80 VAL A C 1
ATOM 666 O O . VAL A 1 80 ? -16.316 -5.489 4.603 1.00 72.12 80 VAL A O 1
ATOM 669 N N . GLU A 1 81 ? -15.264 -7.256 3.714 1.00 73.56 81 GLU A N 1
ATOM 670 C CA . GLU A 1 81 ? -15.453 -8.089 4.902 1.00 73.56 81 GLU A CA 1
ATOM 671 C C . GLU A 1 81 ? -14.555 -7.690 6.082 1.00 73.56 81 GLU A C 1
ATOM 673 O O . GLU A 1 81 ? -14.914 -7.937 7.234 1.00 73.56 81 GLU A O 1
ATOM 678 N N . VAL A 1 82 ? -13.379 -7.120 5.795 1.00 75.25 82 VAL A N 1
ATOM 679 C CA . VAL A 1 82 ? -12.333 -6.804 6.775 1.00 75.25 82 VAL A CA 1
ATOM 680 C C . VAL A 1 82 ? -11.696 -5.460 6.432 1.00 75.25 82 VAL A C 1
ATOM 682 O O . VAL A 1 82 ? -11.213 -5.269 5.319 1.00 75.25 82 VAL A O 1
ATOM 685 N N . THR A 1 83 ? -11.640 -4.560 7.414 1.00 76.88 83 THR A N 1
ATOM 686 C CA . THR A 1 83 ? -10.913 -3.287 7.327 1.00 76.88 83 THR A CA 1
ATOM 687 C C . THR A 1 83 ? -9.879 -3.233 8.441 1.00 76.88 83 THR A C 1
ATOM 689 O O . THR A 1 83 ? -10.193 -3.535 9.591 1.00 76.88 83 THR A O 1
ATOM 692 N N . THR A 1 84 ? -8.662 -2.807 8.111 1.00 77.19 84 THR A N 1
ATOM 693 C CA . THR A 1 84 ? -7.564 -2.626 9.068 1.00 77.19 84 THR A CA 1
ATOM 694 C C . THR A 1 84 ? -7.105 -1.168 9.007 1.00 77.19 84 THR A C 1
ATOM 696 O O . THR A 1 84 ? -6.973 -0.628 7.906 1.00 77.19 84 THR A O 1
ATOM 699 N N . PRO A 1 85 ? -6.864 -0.492 10.145 1.00 76.31 85 PRO A N 1
ATOM 700 C CA . PRO A 1 85 ? -6.310 0.851 10.140 1.00 76.31 85 PRO A CA 1
ATOM 701 C C . PRO A 1 85 ? -4.902 0.835 9.544 1.00 76.31 85 PRO A C 1
ATOM 703 O O . PRO A 1 85 ? -4.099 -0.054 9.827 1.00 76.31 85 PRO A O 1
ATOM 706 N N . VAL A 1 86 ? -4.595 1.863 8.760 1.00 78.44 86 VAL A N 1
ATOM 707 C CA . VAL A 1 86 ? -3.243 2.107 8.259 1.00 78.44 86 VAL A CA 1
ATOM 708 C C . VAL A 1 86 ? -2.409 2.704 9.390 1.00 78.44 86 VAL A C 1
ATOM 710 O O . VAL A 1 86 ? -2.836 3.650 10.057 1.00 78.44 86 VAL A O 1
ATOM 713 N N . LEU A 1 87 ? -1.231 2.132 9.630 1.00 77.44 87 LEU A N 1
ATOM 714 C CA . LEU A 1 87 ? -0.269 2.652 10.595 1.00 77.44 87 LEU A CA 1
ATOM 715 C C . LEU A 1 87 ? 0.773 3.474 9.859 1.00 77.44 87 LEU A C 1
ATOM 717 O O . LEU A 1 87 ? 1.370 3.007 8.896 1.00 77.44 87 LEU A O 1
ATOM 721 N N . ILE A 1 88 ? 1.023 4.682 10.349 1.00 74.69 88 ILE A N 1
ATOM 722 C CA . ILE A 1 88 ? 1.982 5.583 9.720 1.00 74.69 88 ILE A CA 1
ATOM 723 C C . ILE A 1 88 ? 3.182 5.738 10.609 1.00 74.69 88 ILE A C 1
ATOM 725 O O . ILE A 1 88 ? 3.087 6.038 11.800 1.00 74.69 88 ILE A O 1
ATOM 729 N N . THR A 1 89 ? 4.329 5.534 9.990 1.00 79.56 89 THR A N 1
ATOM 730 C CA . THR A 1 89 ? 5.618 5.585 10.648 1.00 79.56 89 THR A CA 1
ATOM 731 C C . THR A 1 89 ? 6.448 6.697 10.028 1.00 79.56 89 THR A C 1
ATOM 733 O O . THR A 1 89 ? 6.270 7.075 8.869 1.00 79.56 89 THR A O 1
ATOM 736 N N . CYS A 1 90 ? 7.343 7.278 10.820 1.00 70.50 90 CYS A N 1
ATOM 737 C CA . CYS A 1 90 ? 8.309 8.250 10.331 1.00 70.50 90 CYS A CA 1
ATOM 738 C C . CYS A 1 90 ? 9.694 7.614 10.400 1.00 70.50 90 CYS A C 1
ATOM 740 O O . CYS A 1 90 ? 10.146 7.240 11.480 1.00 70.50 90 CYS A O 1
ATOM 742 N N . HIS A 1 91 ? 10.361 7.512 9.254 1.00 73.94 91 HIS A N 1
ATOM 743 C CA . HIS A 1 91 ? 11.743 7.057 9.145 1.00 73.94 91 HIS A CA 1
ATOM 744 C C . HIS A 1 91 ? 12.533 8.098 8.351 1.00 73.94 91 HIS A C 1
ATOM 746 O O . HIS A 1 91 ? 12.062 8.561 7.314 1.00 73.94 91 HIS A O 1
ATOM 752 N N . ASP A 1 92 ? 13.707 8.509 8.831 1.00 73.94 92 ASP A N 1
ATOM 753 C CA . ASP A 1 92 ? 14.555 9.532 8.190 1.00 73.94 92 ASP A CA 1
ATOM 754 C C . ASP A 1 92 ? 13.821 10.833 7.812 1.00 73.94 92 ASP A C 1
ATOM 756 O O . ASP A 1 92 ? 14.034 11.409 6.745 1.00 73.94 92 ASP A O 1
ATOM 760 N N . ARG A 1 93 ? 12.924 11.317 8.685 1.00 69.31 93 ARG A N 1
ATOM 761 C CA . ARG A 1 93 ? 12.078 12.512 8.448 1.00 69.31 93 ARG A CA 1
ATOM 762 C C . ARG A 1 93 ? 11.103 12.369 7.264 1.00 69.31 93 ARG A C 1
ATOM 764 O O . ARG A 1 93 ? 10.530 13.364 6.802 1.00 69.31 93 ARG A O 1
ATOM 771 N N . GLN A 1 94 ? 10.883 11.146 6.788 1.00 68.38 94 GLN A N 1
ATOM 772 C CA . GLN A 1 94 ? 9.905 10.804 5.764 1.00 68.38 94 GLN A CA 1
ATOM 773 C C . GLN A 1 94 ? 8.809 9.915 6.355 1.00 68.38 94 GLN A C 1
ATOM 775 O O . GLN A 1 94 ? 9.079 8.940 7.055 1.00 68.38 94 GLN A O 1
ATOM 780 N N . SER A 1 95 ? 7.560 10.272 6.072 1.00 68.06 95 SER A N 1
ATOM 781 C CA . SER A 1 95 ? 6.384 9.504 6.478 1.00 68.06 95 SER A CA 1
ATOM 782 C C . SER A 1 95 ? 6.168 8.337 5.515 1.00 68.06 95 SER A C 1
ATOM 784 O O . SER A 1 95 ? 6.261 8.530 4.301 1.00 68.06 95 SER A O 1
ATOM 786 N N . ARG A 1 96 ? 5.892 7.149 6.059 1.00 73.25 96 ARG A N 1
ATOM 787 C CA . ARG A 1 96 ? 5.685 5.878 5.346 1.00 73.25 96 ARG A CA 1
ATOM 788 C C . ARG A 1 96 ? 4.458 5.158 5.917 1.00 73.25 96 ARG A C 1
ATOM 790 O O . ARG A 1 96 ? 4.142 5.370 7.091 1.00 73.25 96 ARG A O 1
ATOM 797 N N . PHE A 1 97 ? 3.807 4.325 5.108 1.00 64.81 97 PHE A N 1
ATOM 798 C CA . PHE A 1 97 ? 2.669 3.485 5.492 1.00 64.81 97 PHE A CA 1
ATOM 799 C C . PHE A 1 97 ? 2.828 2.057 4.967 1.00 64.81 97 PHE A C 1
ATOM 801 O O . PHE A 1 97 ? 3.630 1.883 4.020 1.00 64.81 97 PHE A O 1
#

Organism: NCBI:txid1389203

Sequence (97 aa):
MSLLKILRKHRPPFDIGEELLAKMRGPDRGLYLDIKRPYPPIFERPQHPEGLETRKKIEKHINELLEMDVIWKNGNNDNVEVTTPVLITCHDRQSRF

Secondary structure (DSSP, 8-state):
--HHHHHHHT-TTS--SSS-GGG--PPPPPP--SSPSSP-S---PPPPP--HHHHHHHHHHHHHHHHTTSS-PPPTTS------PPP-EEETTEEE-

pLDDT: mean 73.53, std 10.11, range [53.38, 90.81]

Solvent-accessible surface area (backbone atoms only — not comparable to full-atom values): 6785 Å² total; per-residue (Å²): 136,59,70,69,60,54,52,63,75,52,41,86,90,44,94,70,90,77,73,62,77,60,77,67,78,71,82,89,76,89,84,80,74,99,69,65,84,79,63,77,97,74,41,93,53,78,72,73,89,72,57,74,70,52,49,56,52,45,51,52,53,52,50,54,34,44,78,40,67,77,47,79,85,80,59,98,83,59,83,76,90,78,67,73,64,80,65,76,46,74,56,96,94,38,69,46,115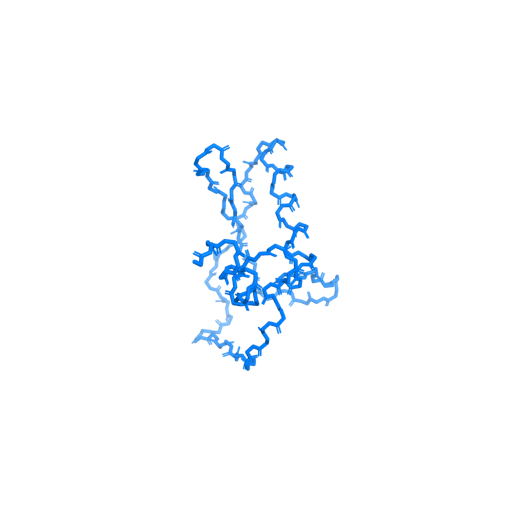

Foldseek 3Di:
DDPVVVCVVVVPVDPPPPDQPLVDDDPDDDDDDPDDPPDPPDAPPPADDDDPVLVVLVVVVVVVCCVSVVDDDDDPPDDDNDDHHDDWDADPNGIDD

Radius of gyration: 19.37 Å; Cα contacts (8 Å, |Δi|>4): 40; chains: 1; bounding box: 57×38×38 Å